Protein AF-A0A6N2WX17-F1 (afdb_monomer)

Foldseek 3Di:
DDDQDADPVLLVQLVCQVVVNDAWDQVCLVSQVSCVVVQQKDFDDDPPSTGRDMHGDPVNVVVCVVCVVSVDDDPVNPPVNVVVVVVVVVVVVVVVVD

Radius of gyration: 18.97 Å; Cα contacts (8 Å, |Δi|>4): 88; chains: 1; bounding box: 39×38×55 Å

Mean predicted aligned error: 11.26 Å

Solvent-accessible surface area (backbone atoms only — not comparable to full-atom values): 5817 Å² total; per-residue (Å²): 132,85,87,78,89,69,53,78,64,41,49,51,49,56,49,30,40,74,71,73,70,59,73,66,47,60,91,44,35,68,45,53,50,49,33,37,76,72,46,30,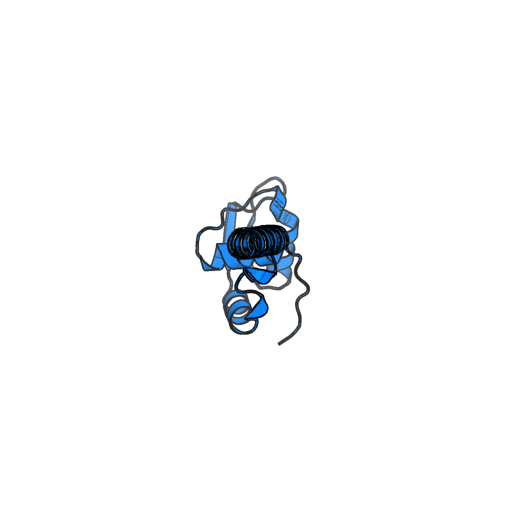27,49,60,47,75,47,76,89,66,25,44,71,43,69,43,68,31,72,59,24,51,50,50,56,67,76,35,62,85,66,65,59,79,50,79,83,65,41,60,70,58,52,53,54,52,51,52,53,53,53,54,52,52,54,64,72,77,106

Structure (mmCIF, N/CA/C/O backbone):
data_AF-A0A6N2WX17-F1
#
_entry.id   AF-A0A6N2WX17-F1
#
loop_
_atom_site.group_PDB
_atom_site.id
_atom_site.type_symbol
_atom_site.label_atom_id
_atom_site.label_alt_id
_atom_site.label_comp_id
_atom_site.label_asym_id
_atom_site.label_entity_id
_atom_site.label_seq_id
_atom_site.pdbx_PDB_ins_code
_atom_site.Cartn_x
_atom_site.Cartn_y
_atom_site.Cartn_z
_atom_site.occupancy
_atom_site.B_iso_or_equiv
_atom_site.auth_seq_id
_atom_site.auth_comp_id
_atom_site.auth_asym_id
_atom_site.auth_atom_id
_atom_site.pdbx_PDB_model_num
ATOM 1 N N . MET A 1 1 ? -0.804 -18.504 3.826 1.00 57.28 1 MET A N 1
ATOM 2 C CA . MET A 1 1 ? -0.327 -17.330 3.063 1.00 57.28 1 MET A CA 1
ATOM 3 C C . MET A 1 1 ? 0.843 -16.732 3.824 1.00 57.28 1 MET A C 1
ATOM 5 O O . MET A 1 1 ? 0.730 -16.578 5.035 1.00 57.28 1 MET A O 1
ATOM 9 N N . GLU A 1 2 ? 1.967 -16.497 3.157 1.00 62.62 2 GLU A N 1
ATOM 10 C CA . GLU A 1 2 ? 3.199 -16.001 3.783 1.00 62.62 2 GLU A CA 1
ATOM 11 C C . GLU A 1 2 ? 3.011 -14.578 4.344 1.00 62.62 2 GLU A C 1
ATOM 13 O O . GLU A 1 2 ? 2.279 -13.767 3.768 1.00 62.62 2 GLU A O 1
ATOM 18 N N . LYS A 1 3 ? 3.622 -14.269 5.498 1.00 69.19 3 LYS A N 1
ATOM 19 C CA . LYS A 1 3 ? 3.516 -12.939 6.125 1.00 69.19 3 LYS A CA 1
ATOM 20 C C . LYS A 1 3 ? 4.533 -11.985 5.499 1.00 69.19 3 LYS A C 1
ATOM 22 O O . LYS A 1 3 ? 5.685 -11.954 5.915 1.00 69.19 3 LYS A O 1
ATOM 27 N N . ILE A 1 4 ? 4.076 -11.149 4.570 1.00 79.69 4 ILE A N 1
ATOM 28 C CA . ILE A 1 4 ? 4.898 -10.093 3.969 1.00 79.69 4 ILE A CA 1
ATOM 29 C C . ILE A 1 4 ? 4.990 -8.910 4.942 1.00 79.69 4 ILE A C 1
ATOM 31 O O . ILE A 1 4 ? 3.982 -8.310 5.339 1.00 79.69 4 ILE A O 1
ATOM 35 N N . LYS A 1 5 ? 6.209 -8.562 5.364 1.00 81.75 5 LYS A N 1
ATOM 36 C CA . LYS A 1 5 ? 6.439 -7.490 6.340 1.00 81.75 5 LYS A CA 1
ATOM 37 C C . LYS A 1 5 ? 6.445 -6.125 5.649 1.00 81.75 5 LYS A C 1
ATOM 39 O O . LYS A 1 5 ? 7.470 -5.649 5.184 1.00 81.75 5 LYS A O 1
ATOM 44 N N . LEU A 1 6 ? 5.285 -5.472 5.631 1.00 83.62 6 LEU A N 1
ATOM 45 C CA . LEU A 1 6 ? 5.122 -4.135 5.049 1.00 83.62 6 LEU A CA 1
ATOM 46 C C . LEU A 1 6 ? 5.282 -3.014 6.083 1.00 83.62 6 LEU A C 1
ATOM 48 O O . LEU A 1 6 ? 4.788 -3.115 7.213 1.00 83.62 6 LEU A O 1
ATOM 52 N N . THR A 1 7 ? 5.895 -1.904 5.662 1.00 85.81 7 THR A N 1
ATOM 53 C CA . THR A 1 7 ? 5.930 -0.647 6.426 1.00 85.81 7 THR A CA 1
ATOM 54 C C . THR A 1 7 ? 4.525 -0.044 6.549 1.00 85.81 7 THR A C 1
ATOM 56 O O . THR A 1 7 ? 3.621 -0.368 5.776 1.00 85.81 7 THR A O 1
ATOM 59 N N . LYS A 1 8 ? 4.311 0.872 7.508 1.00 84.69 8 LYS A N 1
ATOM 60 C CA . LYS A 1 8 ? 3.030 1.605 7.620 1.00 84.69 8 LYS A CA 1
ATOM 61 C C . LYS A 1 8 ? 2.671 2.322 6.311 1.00 84.69 8 LYS A C 1
ATOM 63 O O . LYS A 1 8 ? 1.511 2.313 5.908 1.00 8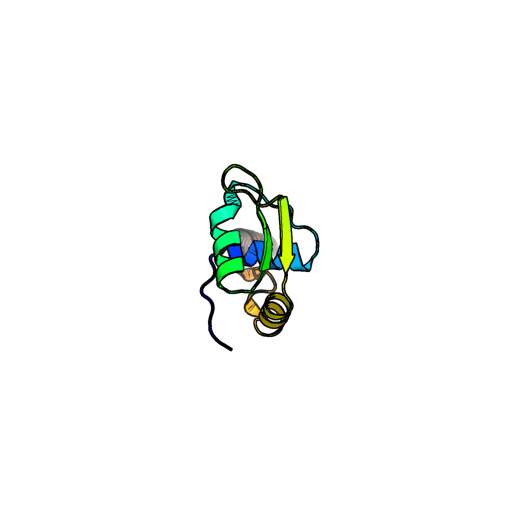4.69 8 LYS A O 1
ATOM 68 N N . ARG A 1 9 ? 3.678 2.886 5.636 1.00 85.25 9 ARG A N 1
ATOM 69 C CA . ARG A 1 9 ? 3.533 3.590 4.360 1.00 85.25 9 ARG A CA 1
ATOM 70 C C . ARG A 1 9 ? 3.135 2.641 3.227 1.00 85.25 9 ARG A C 1
ATOM 72 O O . ARG A 1 9 ? 2.121 2.885 2.583 1.00 85.25 9 ARG A O 1
ATOM 79 N N . GLY A 1 10 ? 3.810 1.497 3.081 1.00 88.38 10 GLY A N 1
ATOM 80 C CA . GLY A 1 10 ? 3.456 0.480 2.080 1.00 88.38 10 GLY A CA 1
ATOM 81 C C . GLY A 1 10 ? 2.030 -0.063 2.238 1.00 88.38 10 GLY A C 1
ATOM 82 O O . GLY A 1 10 ? 1.318 -0.253 1.254 1.00 88.38 10 GLY A O 1
ATOM 83 N N . LYS A 1 11 ? 1.554 -0.229 3.481 1.00 87.75 11 LYS A N 1
ATOM 84 C CA . LYS A 1 11 ? 0.153 -0.604 3.753 1.00 87.75 11 LYS A CA 1
ATOM 85 C C . LYS A 1 11 ? -0.838 0.463 3.278 1.00 87.75 11 LYS A C 1
ATOM 87 O O . LYS A 1 11 ? -1.855 0.124 2.681 1.00 87.75 11 LYS A O 1
ATOM 92 N N . LYS A 1 12 ? -0.534 1.742 3.523 1.00 88.00 12 LYS A N 1
ATOM 93 C CA . LYS A 1 12 ? -1.362 2.870 3.072 1.00 88.00 12 LYS A CA 1
ATOM 94 C C . LYS A 1 12 ? -1.424 2.938 1.543 1.00 88.00 12 LYS A C 1
ATOM 96 O O . LYS A 1 12 ? -2.503 3.127 0.996 1.00 88.00 12 LYS A O 1
ATOM 101 N N . ILE A 1 13 ? -0.298 2.718 0.866 1.00 91.50 13 ILE A N 1
ATOM 102 C CA . ILE A 1 13 ? -0.228 2.676 -0.602 1.00 91.50 13 ILE A CA 1
ATOM 103 C C . ILE A 1 13 ? -1.116 1.556 -1.161 1.00 91.50 13 ILE A C 1
ATOM 105 O O . ILE A 1 13 ? -1.939 1.817 -2.033 1.00 91.50 13 ILE A O 1
ATOM 109 N N . LEU A 1 14 ? -1.034 0.333 -0.618 1.00 90.38 14 LEU A N 1
ATOM 110 C CA . LEU A 1 14 ? -1.898 -0.781 -1.039 1.00 90.38 14 LEU A CA 1
ATOM 111 C C . LEU A 1 14 ? -3.396 -0.462 -0.909 1.00 90.38 14 LEU A C 1
ATOM 113 O O . LEU A 1 14 ? -4.182 -0.831 -1.781 1.00 90.38 14 LEU A O 1
ATOM 117 N N . LEU A 1 15 ? -3.795 0.230 0.162 1.00 87.25 15 LEU A N 1
ATOM 118 C CA . LEU A 1 15 ? -5.177 0.677 0.345 1.00 87.25 15 LEU A CA 1
ATOM 119 C C . LEU A 1 15 ? -5.592 1.713 -0.701 1.00 87.25 15 LEU A C 1
ATOM 121 O O . LEU A 1 15 ? -6.635 1.560 -1.331 1.00 87.25 15 LEU A O 1
ATOM 125 N N . LEU A 1 16 ? -4.764 2.735 -0.923 1.00 89.69 16 LEU A N 1
ATOM 126 C CA . LEU A 1 16 ? -5.045 3.773 -1.915 1.00 89.69 16 LEU A CA 1
ATOM 127 C C . LEU A 1 16 ? -5.118 3.199 -3.336 1.00 89.69 16 LEU A C 1
ATOM 129 O O . LEU A 1 16 ? -5.954 3.631 -4.128 1.00 89.69 16 LEU A O 1
ATOM 133 N N . LEU A 1 17 ? -4.284 2.203 -3.647 1.00 91.31 17 LEU A N 1
ATOM 134 C CA . LEU A 1 17 ? -4.321 1.482 -4.918 1.00 91.31 17 LEU A CA 1
ATOM 135 C C . LEU A 1 17 ? -5.626 0.700 -5.085 1.00 91.31 17 LEU A C 1
ATOM 137 O O . LEU A 1 17 ? -6.218 0.726 -6.160 1.00 91.31 17 LEU A O 1
ATOM 141 N N . LYS A 1 18 ? -6.107 0.040 -4.024 1.00 89.56 18 LYS A N 1
ATOM 142 C CA . LYS A 1 18 ? -7.400 -0.660 -4.032 1.00 89.56 18 LYS A CA 1
ATOM 143 C C . LYS A 1 18 ? -8.565 0.295 -4.299 1.00 89.56 18 LYS A C 1
ATOM 145 O O . LYS A 1 18 ? -9.513 -0.080 -4.978 1.00 89.56 18 LYS A O 1
ATOM 150 N N . GLU A 1 19 ? -8.499 1.506 -3.756 1.00 87.94 19 GLU A N 1
ATOM 151 C CA . GLU A 1 19 ? -9.513 2.546 -3.965 1.00 87.94 19 GLU A CA 1
ATOM 152 C C . GLU A 1 19 ? -9.375 3.275 -5.311 1.00 87.94 19 GLU A C 1
ATOM 154 O O . GLU A 1 19 ? -10.213 4.117 -5.623 1.00 87.94 19 GLU A O 1
ATOM 159 N N . GLY A 1 20 ? -8.325 2.998 -6.096 1.00 87.81 20 GLY A N 1
ATOM 160 C CA . GLY A 1 20 ? -8.037 3.720 -7.340 1.00 87.81 20 GLY A CA 1
ATOM 161 C C . GLY A 1 20 ? -7.623 5.183 -7.129 1.00 87.81 20 GLY A C 1
ATOM 162 O O . GLY A 1 20 ? -7.663 5.974 -8.065 1.00 87.81 20 GLY A O 1
ATOM 163 N N . LYS A 1 21 ? -7.237 5.561 -5.903 1.00 89.00 21 LYS A N 1
ATOM 164 C CA . LYS A 1 21 ? -6.899 6.944 -5.514 1.00 89.00 21 LYS A CA 1
ATOM 165 C C . LYS A 1 21 ? -5.399 7.205 -5.410 1.00 89.00 21 LYS A C 1
ATOM 167 O O . LYS A 1 21 ? -4.990 8.323 -5.105 1.00 89.00 21 LYS A O 1
ATOM 172 N N . TYR A 1 22 ? -4.572 6.181 -5.597 1.00 91.56 22 TYR A N 1
ATOM 173 C CA . TYR A 1 22 ? -3.128 6.320 -5.476 1.00 91.56 22 TYR A CA 1
ATOM 174 C C . TYR A 1 22 ? -2.517 6.996 -6.705 1.00 91.56 22 TYR A C 1
ATOM 176 O O . TYR A 1 22 ? -2.798 6.610 -7.839 1.00 91.56 22 TYR A O 1
ATOM 184 N N . LYS A 1 23 ? -1.628 7.962 -6.465 1.00 90.81 23 LYS A N 1
ATOM 185 C CA . LYS A 1 23 ? -0.736 8.532 -7.475 1.00 90.81 23 LYS A CA 1
ATOM 186 C C . LYS A 1 23 ? 0.705 8.264 -7.039 1.00 90.81 23 LYS A C 1
ATOM 188 O O 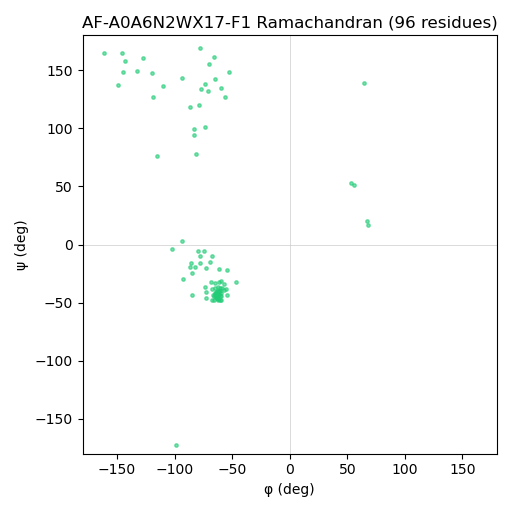. LYS A 1 23 ? 1.025 8.589 -5.898 1.00 90.81 23 LYS A O 1
ATOM 193 N N . PRO A 1 24 ? 1.550 7.668 -7.896 1.00 90.06 24 PRO A N 1
ATOM 194 C CA . PRO A 1 24 ? 2.942 7.421 -7.552 1.00 90.06 24 PRO A CA 1
ATOM 195 C C . PRO A 1 24 ? 3.701 8.709 -7.227 1.00 90.06 24 PRO A C 1
ATOM 197 O O . PRO A 1 24 ? 3.635 9.686 -7.971 1.00 90.06 24 PRO A O 1
ATOM 200 N N . GLU A 1 25 ? 4.471 8.679 -6.144 1.00 89.75 25 GLU A N 1
ATOM 201 C CA . GLU A 1 25 ? 5.398 9.744 -5.774 1.00 89.75 25 GLU A CA 1
ATOM 202 C C . GLU A 1 25 ? 6.826 9.204 -5.731 1.00 89.75 25 GLU A C 1
ATOM 204 O O . GLU A 1 25 ? 7.065 8.066 -5.327 1.00 89.75 25 GLU A O 1
ATOM 209 N N . LYS A 1 26 ? 7.813 10.042 -6.071 1.00 88.25 26 LYS A N 1
ATOM 210 C CA . LYS A 1 26 ? 9.234 9.661 -5.987 1.00 88.25 26 LYS A CA 1
ATOM 211 C C . LYS A 1 26 ? 9.630 9.215 -4.573 1.00 88.25 26 LYS A C 1
ATOM 213 O O . LYS A 1 26 ? 10.441 8.312 -4.408 1.00 88.25 26 LYS A O 1
ATOM 218 N N . SER A 1 27 ? 9.023 9.821 -3.551 1.00 89.06 27 SER A N 1
ATOM 219 C CA . SER A 1 27 ? 9.289 9.482 -2.149 1.00 89.06 27 SER A CA 1
ATOM 220 C C . SER A 1 27 ? 8.779 8.093 -1.731 1.00 89.06 27 SER A C 1
ATOM 222 O O . SER A 1 27 ? 9.220 7.588 -0.705 1.00 89.06 27 SER A O 1
ATOM 224 N N . ASP A 1 28 ? 7.903 7.471 -2.529 1.00 90.19 28 ASP A N 1
ATOM 225 C CA . ASP A 1 28 ? 7.361 6.126 -2.300 1.00 90.19 28 ASP A CA 1
ATOM 226 C C . ASP A 1 28 ? 8.156 5.029 -3.030 1.00 90.19 28 ASP A C 1
ATOM 228 O O . ASP A 1 28 ? 7.763 3.862 -3.000 1.00 90.19 28 ASP A O 1
ATOM 232 N N . PHE A 1 29 ? 9.248 5.368 -3.728 1.00 91.69 29 PHE A N 1
ATOM 233 C CA . PHE A 1 29 ? 9.954 4.421 -4.596 1.00 91.69 29 PHE A CA 1
ATOM 234 C C . PHE A 1 29 ? 10.357 3.134 -3.873 1.00 91.69 29 PHE A C 1
ATOM 236 O O . PHE A 1 29 ? 10.154 2.045 -4.406 1.00 91.69 29 PHE A O 1
ATOM 243 N N . ASN A 1 30 ? 10.877 3.239 -2.649 1.00 92.00 30 ASN A N 1
ATOM 244 C CA . ASN A 1 30 ? 11.300 2.079 -1.868 1.00 92.00 30 ASN A CA 1
ATOM 245 C C . ASN A 1 30 ? 10.116 1.166 -1.528 1.00 92.00 30 ASN A C 1
ATOM 247 O O . ASN A 1 30 ? 10.205 -0.053 -1.681 1.00 92.00 30 ASN A O 1
ATOM 251 N N . GLU A 1 31 ? 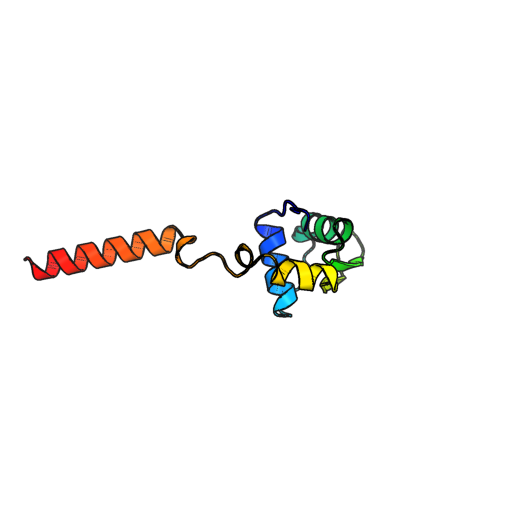8.989 1.744 -1.111 1.00 92.62 31 GLU A N 1
ATOM 252 C CA . GLU A 1 31 ? 7.757 1.014 -0.842 1.00 92.62 31 GLU A CA 1
ATOM 253 C C . GLU A 1 31 ? 7.202 0.354 -2.105 1.00 92.62 31 GLU A C 1
ATOM 255 O O . GLU A 1 31 ? 6.857 -0.825 -2.072 1.00 92.62 31 GLU A O 1
ATOM 260 N N . LEU A 1 32 ? 7.144 1.078 -3.224 1.00 93.56 32 LEU A N 1
ATOM 261 C CA . LEU A 1 32 ? 6.672 0.547 -4.505 1.00 93.56 32 LEU A CA 1
ATOM 262 C C . LEU A 1 32 ? 7.593 -0.549 -5.042 1.00 93.56 32 LEU A C 1
ATOM 264 O O . LEU A 1 32 ? 7.125 -1.553 -5.582 1.00 93.56 32 LEU A O 1
ATOM 268 N N . ASN A 1 33 ? 8.903 -0.404 -4.864 1.00 92.94 33 ASN A N 1
ATOM 269 C CA . ASN A 1 33 ? 9.865 -1.418 -5.263 1.00 92.94 33 ASN A CA 1
ATOM 270 C C . ASN A 1 33 ? 9.699 -2.689 -4.420 1.00 92.94 33 ASN A C 1
ATOM 272 O O . ASN A 1 33 ? 9.630 -3.779 -4.983 1.00 92.94 33 ASN A O 1
ATOM 276 N N . LEU A 1 34 ? 9.520 -2.556 -3.101 1.00 92.62 34 LEU A N 1
ATOM 277 C CA . LEU A 1 34 ? 9.214 -3.687 -2.223 1.00 92.62 34 LEU A CA 1
ATOM 278 C C . LEU A 1 34 ? 7.915 -4.388 -2.639 1.00 92.62 34 LEU A C 1
ATOM 280 O O . LEU A 1 34 ? 7.896 -5.603 -2.797 1.00 92.62 34 LEU A O 1
ATOM 284 N N . LEU A 1 35 ? 6.836 -3.636 -2.875 1.00 92.69 35 LEU A N 1
ATOM 285 C CA . LEU A 1 35 ? 5.562 -4.202 -3.331 1.00 92.69 35 LEU A CA 1
ATOM 286 C C . LEU A 1 35 ? 5.694 -4.941 -4.671 1.00 92.69 35 LEU A C 1
ATOM 288 O O . LEU A 1 35 ? 4.991 -5.928 -4.893 1.00 92.69 35 LEU A O 1
ATOM 292 N N . THR A 1 36 ? 6.603 -4.491 -5.536 1.00 93.38 36 THR A N 1
ATOM 293 C CA . THR A 1 36 ? 6.895 -5.139 -6.821 1.00 93.38 36 THR A CA 1
ATOM 294 C C . THR A 1 36 ? 7.674 -6.439 -6.632 1.00 93.38 36 THR A C 1
ATOM 296 O O . THR A 1 36 ? 7.288 -7.458 -7.197 1.00 93.38 36 THR A O 1
ATOM 299 N N . ILE A 1 37 ? 8.717 -6.432 -5.793 1.00 92.25 37 ILE A N 1
ATOM 300 C CA . ILE A 1 37 ? 9.518 -7.625 -5.456 1.00 92.25 37 ILE A CA 1
ATOM 301 C C . ILE A 1 37 ? 8.636 -8.711 -4.827 1.00 92.25 37 ILE A C 1
ATOM 303 O O . ILE A 1 37 ? 8.723 -9.880 -5.185 1.00 92.25 37 ILE A O 1
ATOM 307 N N . GLU A 1 38 ? 7.723 -8.312 -3.944 1.00 91.06 38 GLU A N 1
ATOM 308 C CA . GLU A 1 38 ? 6.772 -9.210 -3.281 1.00 91.06 38 GLU A CA 1
ATOM 309 C C . GLU A 1 38 ? 5.625 -9.672 -4.205 1.00 91.06 38 GLU A C 1
ATOM 311 O O . GLU A 1 38 ? 4.788 -10.509 -3.834 1.00 91.06 38 GLU A O 1
ATOM 316 N N . GLY A 1 39 ? 5.556 -9.129 -5.425 1.00 92.75 39 GLY A N 1
ATOM 317 C CA . GLY A 1 39 ? 4.523 -9.417 -6.416 1.00 92.75 39 GLY A CA 1
ATOM 318 C C . GLY A 1 39 ? 3.134 -8.914 -6.022 1.00 92.75 39 GLY A C 1
ATOM 319 O O . GLY A 1 39 ? 2.138 -9.430 -6.524 1.00 92.75 39 GLY A O 1
ATOM 320 N N . LEU A 1 40 ? 3.041 -7.953 -5.100 1.00 92.31 40 LEU A N 1
ATOM 321 C CA . LEU A 1 40 ? 1.785 -7.352 -4.635 1.00 92.31 40 LEU A CA 1
ATOM 322 C C . LEU A 1 40 ? 1.315 -6.202 -5.532 1.00 92.31 40 LEU A C 1
ATOM 324 O O . LEU A 1 40 ? 0.126 -5.886 -5.572 1.00 92.31 40 LEU A O 1
ATOM 328 N N . GLY A 1 41 ? 2.234 -5.572 -6.250 1.00 93.44 41 GLY A N 1
ATOM 329 C CA . GLY A 1 41 ? 1.926 -4.508 -7.188 1.00 93.44 41 GLY A CA 1
ATOM 330 C C . GLY A 1 41 ? 2.849 -4.540 -8.392 1.00 93.44 41 GLY A C 1
ATOM 331 O O . GLY A 1 41 ? 3.873 -5.217 -8.398 1.00 93.44 41 GLY A O 1
ATOM 332 N N . GLN A 1 42 ? 2.452 -3.822 -9.429 1.00 94.44 42 GLN A N 1
ATOM 333 C CA . GLN A 1 42 ? 3.228 -3.660 -10.647 1.00 94.44 42 GLN A CA 1
ATOM 334 C C . GLN A 1 42 ? 3.020 -2.255 -11.194 1.00 94.44 42 GLN A C 1
ATOM 336 O O . GLN A 1 42 ? 1.947 -1.671 -11.044 1.00 94.44 42 GLN A O 1
ATOM 341 N N . GLY A 1 43 ? 4.034 -1.709 -11.851 1.00 91.38 43 GLY A N 1
ATOM 342 C CA . GLY A 1 43 ? 3.979 -0.348 -12.355 1.00 91.38 43 GLY A CA 1
ATOM 343 C C . GLY A 1 43 ? 5.009 -0.080 -13.435 1.00 91.38 43 GLY A C 1
ATOM 344 O O . GLY A 1 43 ? 5.960 -0.840 -13.610 1.00 91.38 43 GLY A O 1
ATOM 345 N N . THR A 1 44 ? 4.818 1.026 -14.145 1.00 91.44 44 THR A N 1
ATOM 346 C CA . THR A 1 44 ? 5.761 1.480 -15.170 1.00 91.44 44 THR A CA 1
ATOM 347 C C . THR A 1 44 ? 6.837 2.319 -14.499 1.00 91.44 44 THR A C 1
ATOM 349 O O . THR A 1 44 ? 6.521 3.357 -13.912 1.00 91.44 44 THR A O 1
ATOM 352 N N . ARG A 1 45 ? 8.099 1.883 -14.565 1.00 89.19 45 ARG A N 1
ATOM 353 C CA . ARG A 1 45 ? 9.230 2.673 -14.059 1.00 89.19 45 ARG A CA 1
ATOM 354 C C . ARG A 1 45 ? 9.471 3.882 -14.962 1.00 89.19 45 ARG A C 1
ATOM 356 O O . ARG A 1 45 ? 9.506 3.753 -16.182 1.00 89.19 45 ARG A O 1
ATOM 363 N N . GLY A 1 46 ? 9.621 5.044 -14.341 1.00 86.06 46 GLY A N 1
ATOM 364 C CA . GLY A 1 46 ? 10.053 6.280 -14.977 1.00 86.06 46 GLY A CA 1
ATOM 365 C C . GLY A 1 46 ? 11.540 6.544 -14.754 1.00 86.06 46 GLY A C 1
ATOM 366 O O . GLY A 1 46 ? 12.271 5.722 -14.200 1.00 86.06 46 GLY A O 1
ATOM 367 N N . LEU A 1 47 ? 11.981 7.728 -15.173 1.00 84.88 47 LEU A N 1
ATOM 368 C CA . LEU A 1 47 ? 13.337 8.217 -14.927 1.00 84.88 47 LEU A CA 1
ATOM 369 C C . LEU A 1 47 ? 13.546 8.550 -13.438 1.00 84.88 47 LEU A C 1
ATOM 371 O O . LEU A 1 47 ? 12.597 8.875 -12.721 1.00 84.88 47 LEU A O 1
ATOM 375 N N . CYS A 1 48 ? 14.806 8.512 -12.994 1.00 84.44 48 CYS A N 1
ATOM 376 C CA . CYS A 1 48 ? 15.237 8.930 -11.653 1.00 84.44 48 CYS A CA 1
ATOM 377 C C . C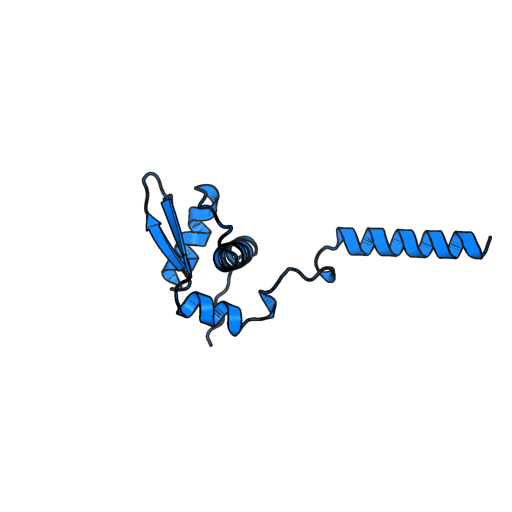YS A 1 48 ? 14.510 8.226 -10.493 1.00 84.44 48 CYS A C 1
ATOM 379 O O . CYS A 1 48 ? 14.017 8.908 -9.589 1.00 84.44 48 CYS A O 1
ATOM 381 N N . ASP A 1 49 ? 14.454 6.892 -10.520 1.00 85.62 49 ASP A N 1
ATOM 382 C CA . ASP A 1 49 ? 13.870 6.068 -9.451 1.00 85.62 49 ASP A CA 1
ATOM 383 C C . ASP A 1 49 ? 12.437 6.490 -9.105 1.00 85.62 49 ASP A C 1
ATOM 385 O O . ASP A 1 49 ? 12.085 6.789 -7.965 1.00 85.62 49 ASP A O 1
ATOM 389 N N . SER A 1 50 ? 11.592 6.559 -10.132 1.00 86.81 50 SER A N 1
ATOM 390 C CA . SER A 1 50 ? 10.174 6.875 -9.990 1.00 86.81 50 SER A CA 1
ATOM 391 C C . SER A 1 50 ? 9.308 5.822 -10.674 1.00 86.81 50 SER A C 1
ATOM 393 O O . SER A 1 50 ? 9.763 5.067 -11.535 1.00 86.81 50 SER A O 1
ATOM 395 N N . PHE A 1 51 ? 8.038 5.767 -10.288 1.00 89.56 51 PHE A N 1
ATOM 396 C CA . PHE A 1 51 ? 7.009 5.043 -11.026 1.00 89.56 51 PHE A CA 1
ATOM 397 C C . PHE A 1 51 ? 6.065 6.070 -11.655 1.00 89.56 51 PHE A C 1
ATOM 399 O O . PHE A 1 51 ? 5.697 7.038 -11.001 1.00 89.56 51 PHE A O 1
ATOM 406 N N . ILE A 1 52 ? 5.687 5.873 -12.918 1.00 88.06 52 ILE A N 1
ATOM 407 C CA . ILE A 1 52 ? 4.726 6.733 -13.635 1.00 88.06 52 ILE A CA 1
ATOM 408 C C . ILE A 1 52 ? 3.303 6.268 -13.328 1.00 88.06 52 ILE A C 1
ATOM 410 O O . ILE A 1 52 ? 2.406 7.059 -13.047 1.00 88.06 52 ILE A O 1
ATOM 414 N N . THR A 1 53 ? 3.108 4.952 -13.353 1.00 89.75 53 THR A N 1
ATOM 415 C CA . THR A 1 53 ? 1.852 4.287 -13.016 1.00 89.75 53 THR A CA 1
ATOM 416 C C . THR A 1 53 ? 2.139 3.128 -12.082 1.00 89.75 53 THR A C 1
ATOM 418 O O . THR A 1 53 ? 3.212 2.524 -12.146 1.00 89.75 53 THR A O 1
ATOM 421 N N . TYR A 1 54 ? 1.186 2.812 -11.210 1.00 93.62 54 TYR A N 1
ATOM 422 C CA . TYR A 1 54 ? 1.290 1.675 -10.309 1.00 93.62 54 TYR A CA 1
ATOM 423 C C . TYR A 1 54 ? -0.099 1.108 -10.019 1.00 93.62 54 TYR A C 1
ATOM 425 O O . TYR A 1 54 ? -1.044 1.864 -9.805 1.00 93.62 54 TYR A O 1
ATOM 433 N N . GLN A 1 55 ? -0.227 -0.215 -10.027 1.00 93.69 55 GLN A N 1
ATOM 434 C CA . GLN A 1 55 ? -1.485 -0.936 -9.855 1.00 93.69 55 GLN A CA 1
ATOM 435 C C . GLN A 1 55 ? -1.281 -2.225 -9.053 1.00 93.69 55 GLN A C 1
ATOM 437 O O . GLN A 1 55 ? -0.180 -2.771 -8.985 1.00 93.69 55 GLN A O 1
ATOM 442 N N . LEU A 1 56 ? -2.358 -2.724 -8.444 1.00 93.62 56 LEU A N 1
ATOM 443 C CA . LEU A 1 56 ? -2.347 -4.011 -7.748 1.00 93.62 56 LEU A CA 1
ATOM 444 C C . LEU A 1 56 ? -2.324 -5.169 -8.744 1.00 93.62 56 LEU A C 1
ATOM 446 O O . LEU A 1 56 ? -3.088 -5.183 -9.709 1.00 93.62 56 LEU A O 1
ATOM 450 N N . THR A 1 57 ? -1.517 -6.182 -8.444 1.00 94.25 57 THR A N 1
ATOM 451 C CA . THR A 1 57 ? -1.620 -7.497 -9.088 1.00 94.25 57 THR A CA 1
ATOM 452 C C . THR A 1 57 ? -2.780 -8.289 -8.483 1.00 94.25 57 THR A C 1
ATOM 454 O O . THR A 1 57 ? -3.313 -7.938 -7.425 1.00 94.25 57 THR A O 1
ATOM 457 N N . ASP A 1 58 ? -3.149 -9.414 -9.093 1.00 92.38 58 ASP A N 1
ATOM 458 C CA . ASP A 1 58 ? -4.167 -10.298 -8.513 1.00 92.38 58 ASP A CA 1
ATOM 459 C C . ASP A 1 58 ? -3.706 -10.920 -7.188 1.00 92.38 58 ASP A C 1
ATOM 461 O O . ASP A 1 58 ? -4.499 -11.031 -6.249 1.00 92.38 58 ASP A O 1
ATOM 465 N N . LYS A 1 59 ? -2.400 -11.189 -7.041 1.00 91.19 59 LYS A N 1
ATOM 466 C CA . LYS A 1 59 ? -1.789 -11.559 -5.754 1.00 91.19 59 LYS A CA 1
ATOM 467 C C . LYS A 1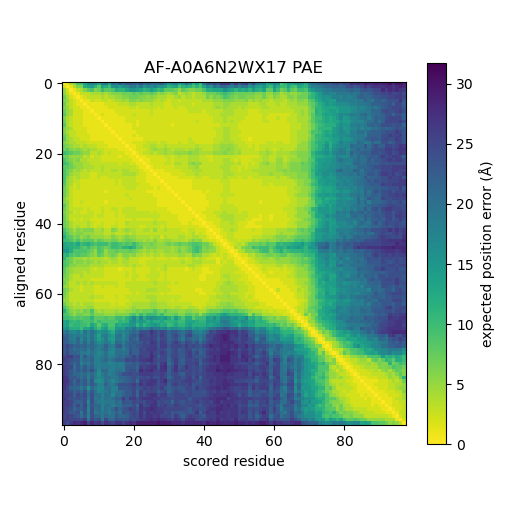 59 ? -1.944 -10.435 -4.724 1.00 91.19 59 LYS A C 1
ATOM 469 O O . LYS A 1 59 ? -2.300 -10.710 -3.580 1.00 91.19 59 LYS A O 1
ATOM 474 N N . GLY A 1 60 ? -1.740 -9.177 -5.119 1.00 90.06 60 GLY A N 1
ATOM 475 C CA . GLY A 1 60 ? -1.964 -8.001 -4.274 1.00 90.06 60 GLY A CA 1
ATOM 476 C C . GLY A 1 60 ? -3.410 -7.855 -3.805 1.00 90.06 60 GLY A C 1
ATOM 477 O O . GLY A 1 60 ? -3.666 -7.626 -2.620 1.00 90.06 60 GLY A O 1
ATOM 478 N N . LYS A 1 61 ? -4.373 -8.054 -4.712 1.00 89.88 61 LYS A N 1
ATOM 479 C CA . LYS A 1 61 ? -5.808 -8.058 -4.382 1.00 89.88 61 LYS A CA 1
ATOM 480 C C . LYS A 1 61 ? -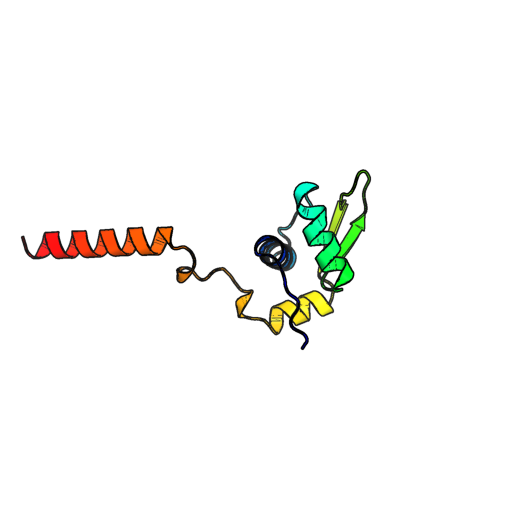6.150 -9.191 -3.412 1.00 89.88 61 LYS A C 1
ATOM 482 O O . LYS A 1 61 ? -6.791 -8.942 -2.392 1.00 89.88 61 LYS A O 1
ATOM 487 N N . ALA A 1 62 ? -5.678 -10.409 -3.681 1.00 88.94 62 ALA A N 1
ATOM 488 C CA . ALA A 1 62 ? -5.876 -11.561 -2.803 1.00 88.94 62 ALA A CA 1
ATOM 489 C C . ALA A 1 62 ? -5.253 -11.336 -1.416 1.00 88.94 62 ALA A C 1
ATOM 491 O O . ALA A 1 62 ? -5.871 -11.649 -0.401 1.00 88.94 62 ALA A O 1
ATOM 492 N N . TYR A 1 63 ? -4.067 -10.724 -1.361 1.00 86.75 63 TYR A N 1
ATOM 493 C CA . TYR A 1 63 ? -3.385 -10.373 -0.116 1.00 86.75 63 TYR A CA 1
ATOM 494 C C . TYR A 1 63 ? -4.186 -9.377 0.729 1.00 86.75 63 TYR A C 1
ATOM 496 O O . TYR A 1 63 ? -4.270 -9.527 1.947 1.00 86.75 63 TYR A O 1
ATOM 504 N N . LEU A 1 64 ? -4.826 -8.387 0.103 1.00 85.38 64 LEU A N 1
ATOM 505 C CA . LEU A 1 64 ? -5.714 -7.447 0.795 1.00 85.38 64 LEU A CA 1
ATOM 506 C C . LEU A 1 64 ? -7.009 -8.098 1.301 1.00 85.38 64 LEU A C 1
ATOM 508 O O . LEU A 1 64 ? -7.541 -7.671 2.327 1.00 85.38 64 LEU A O 1
ATOM 512 N N . LEU A 1 65 ? -7.528 -9.107 0.599 1.00 83.19 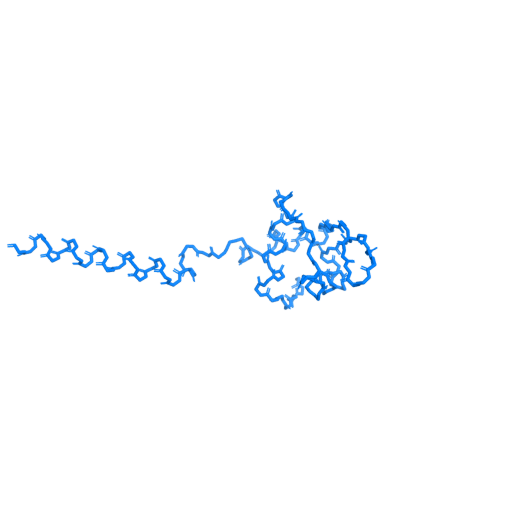65 LEU A N 1
ATOM 513 C CA . LEU A 1 65 ? -8.722 -9.847 1.019 1.00 83.19 65 LEU A CA 1
ATOM 514 C C . LEU A 1 65 ? -8.435 -10.770 2.207 1.00 83.19 65 LEU A C 1
ATOM 516 O O . LEU A 1 65 ? -9.228 -10.825 3.145 1.00 83.19 65 LEU A O 1
ATOM 520 N N . SER A 1 66 ? -7.288 -11.447 2.196 1.00 82.56 66 SER A N 1
ATOM 521 C CA . SER A 1 66 ? -6.879 -12.379 3.251 1.00 82.56 66 SER A CA 1
ATOM 522 C C . SER A 1 66 ? -6.335 -11.697 4.511 1.00 82.56 66 SER A C 1
ATOM 524 O O . SER A 1 66 ? -6.260 -12.329 5.563 1.00 82.56 66 SER A O 1
ATOM 526 N N . ASN A 1 67 ? -5.978 -10.408 4.437 1.00 75.25 67 ASN A N 1
ATOM 527 C CA . ASN A 1 67 ? -5.453 -9.631 5.562 1.00 75.25 67 ASN A CA 1
ATOM 528 C C . ASN A 1 67 ? -6.401 -8.483 5.952 1.00 75.25 67 ASN A C 1
ATOM 530 O O . ASN A 1 67 ? -6.099 -7.314 5.698 1.00 75.25 67 ASN A O 1
ATOM 534 N N . PRO A 1 68 ? -7.519 -8.765 6.650 1.00 63.94 68 PRO A N 1
ATOM 535 C CA . PRO A 1 68 ? -8.483 -7.740 7.054 1.00 63.94 68 PRO A CA 1
ATOM 536 C C . PRO A 1 68 ? -7.889 -6.678 7.992 1.00 63.94 68 PRO A C 1
ATOM 538 O O . PRO A 1 68 ? -8.381 -5.561 8.012 1.00 63.94 68 PRO A O 1
ATOM 541 N N . LYS A 1 69 ? -6.781 -6.965 8.693 1.00 63.41 69 LYS A N 1
ATOM 542 C CA . LYS A 1 69 ? -6.032 -5.983 9.509 1.00 63.41 69 LYS A CA 1
ATOM 543 C C . LYS A 1 69 ? -5.337 -4.886 8.690 1.00 63.41 69 LYS A C 1
ATOM 545 O O . LYS A 1 69 ? -4.788 -3.952 9.263 1.00 63.41 69 LYS A O 1
ATOM 550 N N . LEU A 1 70 ? -5.289 -5.027 7.364 1.00 63.47 70 LEU A N 1
ATOM 551 C CA . LEU A 1 70 ? -4.864 -3.962 6.460 1.00 63.47 70 LEU A CA 1
ATOM 552 C C . LEU A 1 70 ? -6.018 -3.027 6.098 1.00 63.47 70 LEU A C 1
ATOM 554 O O . LEU A 1 70 ? -5.735 -1.939 5.619 1.00 63.47 70 LEU A O 1
ATOM 558 N N . LYS A 1 71 ? -7.289 -3.402 6.322 1.00 53.09 71 LYS A N 1
ATOM 559 C CA . LYS A 1 71 ? -8.437 -2.505 6.137 1.00 53.09 71 LYS A CA 1
ATOM 560 C C . LYS A 1 71 ? -8.460 -1.493 7.281 1.00 53.09 71 LYS A C 1
ATOM 562 O O . LYS A 1 71 ? -8.956 -1.804 8.354 1.00 53.09 71 LYS A O 1
ATOM 567 N N . ASN A 1 72 ? -7.986 -0.289 6.976 1.00 46.19 72 ASN A N 1
ATOM 568 C CA . ASN A 1 72 ? -7.985 0.897 7.829 1.00 46.19 72 ASN A CA 1
ATOM 569 C C . ASN A 1 72 ? -7.126 0.790 9.108 1.00 46.19 72 ASN A C 1
ATOM 571 O O . ASN A 1 72 ? -7.160 -0.227 9.800 1.00 46.19 72 ASN A O 1
ATOM 575 N N . PRO A 1 73 ? -6.387 1.851 9.492 1.00 45.72 73 PRO A N 1
ATOM 576 C CA . PRO A 1 73 ? -6.173 2.069 10.913 1.00 45.72 73 PRO A CA 1
ATOM 577 C C . PRO A 1 73 ? -7.563 2.144 11.533 1.00 45.72 73 PRO A C 1
ATOM 579 O O . PRO A 1 73 ? -8.445 2.861 11.050 1.00 45.72 73 PRO A O 1
ATOM 582 N N . SER A 1 74 ? -7.781 1.326 12.549 1.00 47.31 74 SER A N 1
ATOM 583 C CA . SER A 1 74 ? -8.993 1.427 13.333 1.00 47.31 74 SER A CA 1
ATOM 584 C C . SER A 1 74 ? -9.138 2.883 13.793 1.00 47.31 74 SER A C 1
ATOM 586 O O . SER A 1 74 ? -8.133 3.545 14.045 1.00 47.31 74 SER A O 1
ATOM 588 N N . ILE A 1 75 ? -10.352 3.406 13.961 1.00 47.81 75 ILE A N 1
ATOM 589 C CA . ILE A 1 75 ? -10.549 4.707 14.639 1.00 47.81 75 ILE A CA 1
ATOM 590 C C . ILE A 1 75 ? -9.869 4.668 16.033 1.00 47.81 75 ILE A C 1
ATOM 592 O O . ILE A 1 75 ? -9.454 5.683 16.582 1.00 47.81 75 ILE A O 1
ATOM 596 N N . PHE A 1 76 ? -9.669 3.453 16.556 1.00 46.31 76 PHE A N 1
ATOM 597 C CA . PHE A 1 76 ? -8.924 3.134 17.766 1.00 46.31 76 PHE A CA 1
ATOM 598 C C . PHE A 1 76 ? -7.379 3.131 17.632 1.00 46.31 76 PHE A C 1
ATOM 600 O O . PHE A 1 76 ? -6.687 3.042 18.641 1.00 46.31 76 PHE A O 1
ATOM 607 N N . ASP A 1 77 ? -6.802 3.215 16.431 1.00 47.91 77 ASP A N 1
ATOM 608 C CA . ASP A 1 77 ? -5.350 3.378 16.224 1.00 47.91 77 ASP A CA 1
ATOM 609 C C . ASP A 1 77 ? -4.927 4.855 16.242 1.00 47.91 77 ASP A C 1
ATOM 611 O O . ASP A 1 77 ? -3.754 5.176 16.471 1.00 47.91 77 ASP A O 1
ATOM 615 N N . ASP A 1 78 ? -5.880 5.768 16.039 1.00 55.72 78 ASP A N 1
ATOM 616 C CA . ASP A 1 78 ? -5.655 7.205 16.097 1.00 55.72 78 ASP A CA 1
ATOM 617 C C . ASP A 1 78 ? -5.675 7.666 17.563 1.00 55.72 78 ASP A C 1
ATOM 619 O O . ASP A 1 78 ? -6.653 8.203 18.087 1.00 55.72 78 ASP A O 1
ATOM 623 N N . LYS A 1 79 ? -4.556 7.424 18.264 1.00 58.50 79 LYS A N 1
ATOM 624 C CA . LYS A 1 79 ? -4.376 7.751 19.695 1.00 58.50 79 LYS A CA 1
ATOM 625 C C . LYS A 1 79 ? -4.830 9.171 20.047 1.00 58.50 79 LYS A C 1
ATOM 627 O O . LYS A 1 79 ? -5.316 9.400 21.149 1.00 58.50 79 LYS A O 1
ATOM 632 N N . LYS A 1 80 ? -4.688 10.118 19.115 1.00 56.91 80 LYS A N 1
ATOM 633 C CA . LYS A 1 80 ? -5.078 11.518 19.305 1.00 56.91 80 LYS A CA 1
ATOM 634 C C . LYS A 1 80 ? -6.599 11.687 19.428 1.00 56.91 80 LYS A C 1
ATOM 636 O O . LYS A 1 80 ? -7.032 12.464 20.269 1.00 56.91 80 LYS A O 1
ATOM 641 N N . TYR A 1 81 ? -7.386 10.926 18.662 1.00 58.59 81 TYR A N 1
ATOM 642 C CA . TYR A 1 81 ? -8.855 10.946 18.702 1.00 58.59 81 TYR A CA 1
ATOM 643 C C . TYR A 1 81 ? -9.421 10.258 19.945 1.00 58.59 81 TYR A C 1
ATOM 645 O O . TYR A 1 81 ? -10.408 10.717 20.517 1.00 58.59 81 TYR A O 1
ATOM 653 N N . ILE A 1 82 ? -8.786 9.173 20.396 1.00 62.22 82 ILE A N 1
ATOM 654 C CA . ILE A 1 82 ? -9.185 8.500 21.639 1.00 62.22 82 ILE A CA 1
ATOM 655 C C . ILE A 1 82 ? -9.008 9.448 22.828 1.00 62.22 82 ILE A C 1
ATOM 657 O O . ILE A 1 82 ? -9.920 9.600 23.638 1.00 62.22 82 ILE A O 1
ATOM 661 N N . VAL A 1 83 ? -7.856 10.120 22.913 1.00 69.19 83 VAL A N 1
ATOM 662 C CA . VAL A 1 83 ? -7.557 11.038 24.020 1.00 69.19 83 VAL A CA 1
ATOM 663 C C . VAL A 1 83 ? -8.534 12.213 24.048 1.00 69.19 83 VAL A C 1
ATOM 665 O O . VAL A 1 83 ? -9.079 12.511 25.108 1.00 69.19 83 VAL A O 1
ATOM 668 N N . THR A 1 84 ? -8.811 12.852 22.907 1.00 68.12 84 THR A N 1
ATOM 669 C CA . THR A 1 84 ? -9.761 13.977 22.861 1.00 68.12 84 THR A CA 1
ATOM 670 C C . THR A 1 84 ? -11.175 13.547 23.235 1.00 68.12 84 THR A C 1
ATOM 672 O O . THR A 1 84 ? -11.832 14.238 24.007 1.00 68.12 84 THR A O 1
ATOM 675 N N . THR A 1 85 ? -11.616 12.379 22.769 1.00 70.69 85 THR A N 1
ATOM 676 C CA . THR A 1 85 ? -12.950 11.848 23.078 1.00 70.69 85 THR A CA 1
ATOM 677 C C . THR A 1 85 ? -13.106 11.541 24.570 1.00 70.69 85 THR A C 1
ATOM 679 O O . THR A 1 85 ? -14.118 11.901 25.169 1.00 70.69 85 THR A O 1
ATOM 682 N N . ILE A 1 86 ? -12.091 10.941 25.203 1.00 80.38 86 ILE A N 1
ATOM 683 C CA . ILE A 1 86 ? -12.096 10.670 26.649 1.00 80.38 86 ILE A CA 1
ATOM 684 C C . ILE A 1 86 ? -12.149 11.976 27.451 1.00 80.38 86 ILE A C 1
ATOM 686 O O . ILE A 1 86 ? -12.946 12.081 28.382 1.00 80.38 86 ILE A O 1
ATOM 690 N N . ILE A 1 87 ? -11.353 12.987 27.078 1.00 79.81 87 ILE A N 1
ATOM 691 C CA . ILE A 1 87 ? -11.367 14.300 27.745 1.00 79.81 87 ILE A CA 1
ATOM 692 C C . ILE A 1 87 ? -12.760 14.939 27.652 1.00 79.81 87 ILE A C 1
ATOM 694 O O . ILE A 1 87 ? -13.272 15.428 28.658 1.00 79.81 87 ILE A O 1
ATOM 698 N N . SER A 1 88 ? -13.400 14.895 26.480 1.00 70.19 88 SER A N 1
ATOM 699 C CA . SER A 1 88 ? -14.753 15.431 26.292 1.00 70.19 88 SER A CA 1
ATOM 700 C C . SER A 1 88 ? -15.802 14.707 27.141 1.00 70.19 88 SER A C 1
ATOM 702 O O . SER A 1 88 ? -16.665 15.363 27.720 1.00 70.19 88 SER A O 1
ATOM 704 N N . ILE A 1 89 ? -15.716 13.379 27.270 1.00 82.19 89 ILE A N 1
ATOM 705 C CA . ILE A 1 89 ? -16.631 12.596 28.117 1.00 82.19 89 ILE A CA 1
ATOM 706 C C . ILE A 1 89 ? -16.439 12.945 29.599 1.00 82.19 89 ILE A C 1
ATOM 708 O O . ILE A 1 89 ? -17.420 13.162 30.307 1.00 82.19 89 ILE A O 1
ATOM 712 N N . ILE A 1 90 ? -15.191 13.051 30.069 1.00 84.75 90 ILE A N 1
ATOM 713 C CA . ILE A 1 90 ? -14.892 13.428 31.461 1.00 84.75 90 ILE A CA 1
ATOM 714 C C . ILE A 1 90 ? -15.416 14.838 31.764 1.00 84.75 90 ILE A C 1
ATOM 716 O O . ILE A 1 90 ? -16.041 15.049 32.803 1.00 84.75 90 ILE A O 1
ATOM 720 N N . ALA A 1 91 ? -15.213 15.792 30.850 1.00 82.81 91 ALA A N 1
ATOM 721 C CA . ALA A 1 91 ? -15.725 17.153 30.995 1.00 82.81 91 ALA A CA 1
ATOM 722 C C . ALA A 1 91 ? -17.262 17.193 31.068 1.00 82.81 91 ALA A C 1
ATOM 724 O O . ALA A 1 91 ? -17.817 17.924 31.887 1.00 82.81 91 ALA A O 1
ATOM 725 N N . LEU A 1 92 ? -17.948 16.376 30.260 1.00 79.12 92 LEU A N 1
ATOM 726 C CA . LEU A 1 92 ? -19.407 16.266 30.279 1.00 79.12 92 LEU A CA 1
ATOM 727 C C . LEU A 1 92 ? -19.919 15.721 31.621 1.00 79.12 92 LEU A C 1
ATOM 729 O O . LEU A 1 92 ? -20.848 16.279 32.194 1.00 79.12 92 LEU A O 1
ATOM 733 N N . ILE A 1 93 ? -19.292 14.666 32.151 1.00 84.31 93 ILE A N 1
ATOM 734 C CA . ILE A 1 93 ? -19.676 14.067 33.440 1.00 84.31 93 ILE A CA 1
ATOM 735 C C . ILE A 1 93 ? -19.469 15.067 34.585 1.00 84.31 93 ILE A C 1
ATOM 737 O O . ILE A 1 93 ? -20.360 15.249 35.413 1.00 84.31 93 ILE A O 1
ATOM 741 N N . LEU A 1 94 ? -18.328 15.765 34.606 1.00 80.06 94 LEU A N 1
ATOM 742 C CA . LEU A 1 94 ? -18.055 16.814 35.596 1.00 80.06 94 LEU A CA 1
ATOM 743 C C . LEU A 1 94 ? -19.063 17.969 35.517 1.00 80.06 94 LEU A C 1
ATOM 745 O O . LEU A 1 94 ? -19.389 18.552 36.546 1.00 80.06 94 LEU A O 1
ATOM 749 N N . SER A 1 95 ? -19.572 18.283 34.323 1.00 77.00 95 SER A N 1
ATOM 750 C CA . SER A 1 95 ? -20.596 19.315 34.127 1.00 77.00 95 SER A CA 1
ATOM 751 C C . SER A 1 95 ? -21.989 18.919 34.625 1.00 77.00 95 SER A C 1
ATOM 753 O O . SER A 1 95 ? -22.814 19.807 34.794 1.00 77.00 95 SER A O 1
ATOM 755 N N . ILE A 1 96 ? -22.279 17.626 34.795 1.00 79.88 96 ILE A N 1
ATOM 756 C CA . ILE A 1 96 ? -23.589 17.131 35.258 1.00 79.88 96 ILE A CA 1
ATOM 757 C C . ILE A 1 96 ? -23.608 16.955 36.783 1.00 79.88 96 ILE A C 1
ATOM 759 O O . ILE A 1 96 ? -24.659 17.057 37.406 1.00 79.88 96 ILE A O 1
ATOM 763 N N . ILE A 1 97 ? -22.453 16.659 37.384 1.00 82.25 97 ILE A N 1
ATOM 764 C CA . ILE A 1 97 ? -22.314 16.444 38.835 1.00 82.25 97 ILE A CA 1
ATOM 765 C C . ILE A 1 97 ? -22.176 17.774 39.603 1.00 82.25 97 ILE A C 1
ATOM 767 O O . ILE A 1 97 ? -22.397 17.806 40.813 1.00 82.25 97 ILE A O 1
ATOM 771 N N . LYS A 1 98 ? -21.802 18.858 38.915 1.00 52.53 98 LYS A N 1
ATOM 772 C CA . LYS A 1 98 ? -21.718 20.212 39.472 1.00 52.53 98 LYS A CA 1
ATOM 773 C C . LYS A 1 98 ? -23.044 20.948 39.324 1.00 52.53 98 LYS A C 1
ATOM 775 O O . LYS A 1 98 ? -23.398 21.666 40.283 1.00 52.53 98 LYS A O 1
#

Organism: Bacteroides uniformis (NCBI:txid820)

Sequence (98 aa):
MEKIKLTKRGKKILLLLKEGKYKPEKSDFNELNLLTIEGLGQGTRGLCDSFITYQLTDKGKAYLLSNPKLKNPSIFDDKKYIVTTIISIIALILSIIK

pLDDT: mean 80.96, std 13.87, range [45.72, 94.44]

Nearest PDB structures (foldseek):
  7wjp-assembly1_A-2  TM=6.202E-01  e=3.297E-01  Listeria monocytogenes
  6lg2-assembly1_B  TM=6.133E-01  e=4.622E-01  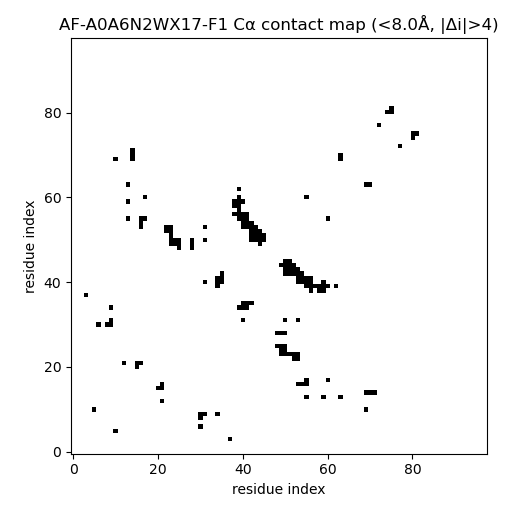Corynebacterium glutamicum ATCC 13032
  1r22-assembly1_B  TM=5.341E-01  e=6.057E-01  Synechococcus elongatus PCC 7942 = FACHB-805
  4xgc-assembly1_D  TM=4.263E-01  e=2.340E+00  Drosophila melanogaster
  7ctg-assembly1_B  TM=5.062E-01  e=9.043E+00  Homo sapiens

Secondary structure (DSSP, 8-state):
-------HHHHHHHHHHHTT-----GGGHHHHHHHHHTTSEEEEEETTTEEEEEEE-HHHHHHHHH-GGGS---TTT-HHHHHHHHHHHHHHHHHHH-